Protein AF-A0A1A3HF58-F1 (afdb_monomer_lite)

Secondary structure (DSSP, 8-state):
-PPPPPPPPPHHHHHHHHHHHHHHHHHHHTTSS---HHHHHHHHHHHHHHHHHHT-------

Sequence (62 aa):
MAARPPTPMKRADVSASAAQLRLILDAVERGELEATATERARLEGAATTLDVLGGNANGTAG

Radius of gyration: 14.67 Å; chains: 1; bounding box: 44×26×31 Å

pLDDT: mean 86.63, std 15.56, range [36.22, 98.19]

Foldseek 3Di:
DDDDPDDDDDLVNLLVVLVVLVVVLVCCVVVVDDDDPVRSVVSVVSSVVSCVSSVVPPDPPD

Organism: Mycolicibacterium mucogenicum (NCBI:txid56689)

Structure (mmCIF, N/CA/C/O backbone):
data_AF-A0A1A3HF58-F1
#
_entry.id   AF-A0A1A3HF58-F1
#
loop_
_atom_site.group_PDB
_atom_site.id
_atom_site.type_symbol
_atom_site.label_atom_id
_atom_site.label_alt_id
_atom_site.label_comp_id
_atom_site.label_asym_id
_atom_site.label_entity_id
_atom_site.label_seq_id
_atom_site.pdbx_PDB_ins_code
_atom_site.Cartn_x
_atom_site.Cartn_y
_atom_site.Cartn_z
_atom_site.occupancy
_atom_site.B_iso_or_equiv
_atom_site.auth_seq_id
_atom_site.auth_comp_id
_atom_site.auth_asym_id
_atom_site.auth_atom_id
_atom_site.pdbx_PDB_model_num
ATOM 1 N N . MET A 1 1 ? 32.829 -12.373 11.428 1.00 59.94 1 MET A N 1
ATOM 2 C CA . MET A 1 1 ? 32.014 -12.703 10.238 1.00 59.94 1 MET A CA 1
ATOM 3 C C . MET A 1 1 ? 31.647 -11.395 9.555 1.00 59.94 1 MET A C 1
ATOM 5 O O . MET A 1 1 ? 31.005 -10.577 10.197 1.00 59.94 1 MET A O 1
ATOM 9 N N . ALA A 1 2 ? 32.113 -11.139 8.330 1.00 66.50 2 ALA A N 1
ATOM 10 C CA . ALA A 1 2 ? 31.707 -9.942 7.589 1.00 66.50 2 ALA A CA 1
ATOM 11 C C . ALA A 1 2 ? 30.290 -10.149 7.030 1.00 66.50 2 ALA A C 1
ATOM 13 O O . ALA A 1 2 ? 30.021 -11.188 6.425 1.00 66.50 2 ALA A O 1
ATOM 14 N N . ALA A 1 3 ? 29.386 -9.194 7.261 1.00 75.25 3 ALA A N 1
ATOM 15 C CA . ALA A 1 3 ? 28.042 -9.229 6.695 1.00 75.25 3 ALA A CA 1
ATOM 16 C C . ALA A 1 3 ? 28.139 -9.202 5.164 1.00 75.25 3 ALA A C 1
ATOM 18 O O . ALA A 1 3 ? 28.804 -8.338 4.590 1.00 75.25 3 ALA A O 1
ATOM 19 N N . ARG A 1 4 ? 27.500 -10.169 4.500 1.00 75.69 4 ARG A N 1
ATOM 20 C CA . ARG A 1 4 ? 27.423 -10.197 3.039 1.00 75.69 4 ARG A CA 1
ATOM 21 C C . ARG A 1 4 ? 26.691 -8.928 2.574 1.00 75.69 4 ARG A C 1
ATOM 23 O O . ARG A 1 4 ? 25.634 -8.629 3.134 1.00 75.69 4 ARG A O 1
ATOM 30 N N . PRO A 1 5 ? 27.223 -8.185 1.588 1.00 74.00 5 PRO A N 1
ATOM 31 C CA . PRO A 1 5 ? 26.566 -6.979 1.109 1.00 74.00 5 PRO A CA 1
ATOM 32 C C . PRO A 1 5 ? 25.156 -7.308 0.594 1.00 74.00 5 PRO A C 1
ATOM 34 O O . PRO A 1 5 ? 24.955 -8.394 0.029 1.00 74.00 5 PRO A O 1
ATOM 37 N N . PRO A 1 6 ? 24.176 -6.406 0.798 1.00 71.31 6 PRO A N 1
ATOM 38 C CA . PRO A 1 6 ? 22.826 -6.601 0.295 1.00 71.31 6 PRO A CA 1
ATOM 39 C C . PRO A 1 6 ? 22.881 -6.804 -1.217 1.00 71.31 6 PRO A C 1
ATOM 41 O O . PRO A 1 6 ? 23.616 -6.128 -1.938 1.00 71.31 6 PRO A O 1
ATOM 44 N N . THR A 1 7 ? 22.128 -7.792 -1.689 1.00 77.00 7 THR A N 1
ATOM 45 C CA . THR A 1 7 ? 22.087 -8.098 -3.121 1.00 77.00 7 THR A CA 1
ATOM 46 C C . THR 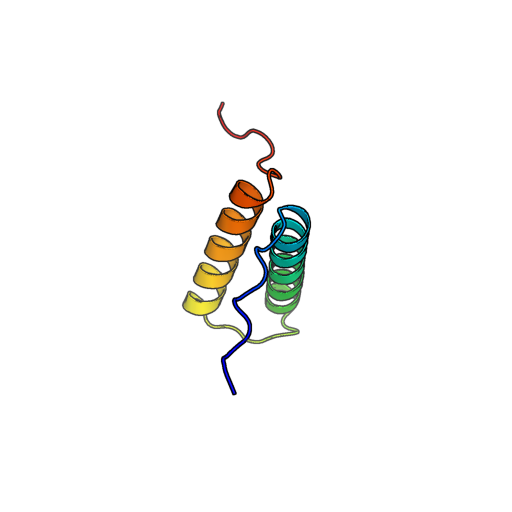A 1 7 ? 21.241 -7.008 -3.782 1.00 77.00 7 THR A C 1
ATOM 48 O O . THR A 1 7 ? 20.181 -6.695 -3.237 1.00 77.00 7 THR A O 1
ATOM 51 N N . PRO A 1 8 ? 21.674 -6.395 -4.899 1.00 79.94 8 PRO A N 1
ATOM 52 C CA . PRO A 1 8 ? 20.878 -5.361 -5.550 1.00 79.94 8 PRO A CA 1
ATOM 53 C C . PRO A 1 8 ? 19.524 -5.941 -5.976 1.00 79.94 8 PRO A C 1
ATOM 55 O O . PRO A 1 8 ? 19.478 -6.972 -6.652 1.00 79.94 8 PRO A O 1
ATOM 58 N N . MET A 1 9 ? 18.433 -5.289 -5.568 1.00 81.62 9 MET A N 1
ATOM 59 C CA . MET A 1 9 ? 17.080 -5.659 -5.989 1.00 81.62 9 MET A CA 1
ATOM 60 C C . MET A 1 9 ? 16.930 -5.449 -7.494 1.00 81.62 9 MET A C 1
ATOM 62 O O . MET A 1 9 ? 17.286 -4.395 -8.028 1.00 81.62 9 MET A O 1
ATOM 66 N N . LYS A 1 10 ? 16.384 -6.447 -8.188 1.00 89.19 10 LYS A N 1
ATOM 67 C CA . LYS A 1 10 ? 16.070 -6.335 -9.612 1.00 89.19 10 LYS A CA 1
ATOM 68 C C . LYS A 1 10 ? 14.742 -5.603 -9.776 1.00 89.19 10 LYS A C 1
ATOM 70 O O . LYS A 1 10 ? 13.868 -5.683 -8.921 1.00 89.19 10 LYS A O 1
ATOM 75 N N . ARG A 1 11 ? 14.534 -4.963 -10.932 1.00 87.88 11 ARG A N 1
ATOM 76 C CA . ARG A 1 11 ? 13.235 -4.344 -11.272 1.00 87.88 11 ARG A CA 1
ATOM 77 C C . ARG A 1 11 ? 12.066 -5.329 -11.168 1.00 87.88 11 ARG A C 1
ATOM 79 O O . ARG A 1 11 ? 10.997 -4.946 -10.722 1.00 87.88 11 ARG A O 1
ATOM 86 N N . ALA A 1 12 ? 12.293 -6.600 -11.506 1.00 87.19 12 ALA A N 1
ATOM 87 C CA . ALA A 1 12 ? 11.295 -7.653 -11.333 1.00 87.19 12 ALA A CA 1
ATOM 88 C C . ALA A 1 12 ? 10.886 -7.844 -9.858 1.00 87.19 12 ALA A C 1
ATOM 90 O O . ALA A 1 12 ? 9.702 -8.004 -9.575 1.00 87.19 12 ALA A O 1
ATOM 91 N N . ASP A 1 13 ? 11.839 -7.760 -8.923 1.00 90.62 13 ASP A N 1
ATOM 92 C CA . ASP A 1 13 ? 11.574 -7.864 -7.481 1.00 90.62 13 ASP A CA 1
ATOM 93 C C . ASP A 1 13 ? 10.777 -6.646 -6.978 1.00 90.62 13 ASP A C 1
ATOM 95 O O . ASP A 1 13 ? 9.887 -6.770 -6.135 1.00 90.62 13 ASP A O 1
ATOM 99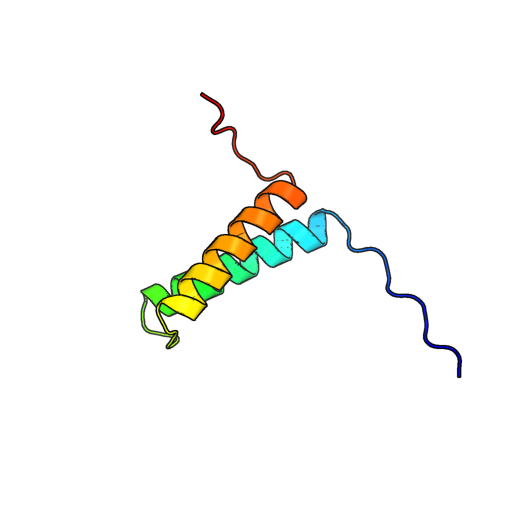 N N . VAL A 1 14 ? 11.055 -5.467 -7.544 1.00 91.25 14 VAL A N 1
ATOM 100 C CA . VAL A 1 14 ? 10.320 -4.225 -7.265 1.00 91.25 14 VAL A CA 1
ATOM 101 C C . VAL A 1 14 ? 8.870 -4.325 -7.748 1.00 91.25 14 VAL A C 1
ATOM 103 O O . VAL A 1 14 ? 7.951 -4.049 -6.977 1.00 91.25 14 VAL A O 1
ATOM 106 N N . SER A 1 15 ? 8.644 -4.787 -8.981 1.00 90.31 15 SER A N 1
ATOM 107 C CA . SER A 1 15 ? 7.292 -4.986 -9.522 1.00 90.31 15 SER A CA 1
ATOM 108 C C . SER A 1 15 ? 6.507 -6.047 -8.746 1.00 90.31 15 SER A C 1
ATOM 110 O O . SER A 1 15 ? 5.314 -5.870 -8.500 1.00 90.31 15 SER A O 1
ATOM 112 N N . ALA A 1 16 ? 7.167 -7.126 -8.311 1.00 92.56 16 ALA A N 1
ATOM 113 C CA . ALA A 1 16 ? 6.553 -8.130 -7.443 1.00 92.56 16 ALA A CA 1
ATOM 114 C C . ALA A 1 16 ? 6.134 -7.530 -6.090 1.00 92.56 16 ALA A C 1
ATOM 116 O O . ALA A 1 16 ? 5.021 -7.775 -5.626 1.00 92.56 16 ALA A O 1
ATOM 117 N N . SER A 1 17 ? 6.979 -6.681 -5.501 1.00 93.94 17 SER A N 1
ATOM 118 C CA . SER A 1 17 ? 6.665 -5.988 -4.247 1.00 93.94 17 SER A CA 1
ATOM 119 C C . SER A 1 17 ? 5.476 -5.028 -4.408 1.00 93.94 17 SER A C 1
ATOM 121 O O . SER A 1 17 ? 4.592 -4.997 -3.553 1.00 93.94 17 SER A O 1
ATOM 123 N N . ALA A 1 18 ? 5.390 -4.297 -5.527 1.00 94.94 18 ALA A N 1
ATOM 124 C CA . ALA A 1 18 ? 4.233 -3.449 -5.836 1.00 94.94 18 ALA A CA 1
ATOM 125 C C . ALA A 1 18 ? 2.932 -4.267 -5.930 1.00 94.94 18 ALA A C 1
ATOM 127 O O . ALA A 1 18 ? 1.903 -3.881 -5.375 1.00 94.94 18 ALA A O 1
ATOM 128 N N . ALA A 1 19 ? 2.981 -5.430 -6.589 1.00 94.44 19 ALA A N 1
ATOM 129 C CA . ALA A 1 19 ? 1.840 -6.337 -6.685 1.00 94.44 19 ALA A CA 1
ATOM 130 C C . ALA A 1 19 ? 1.409 -6.875 -5.309 1.00 94.44 19 ALA A C 1
ATOM 132 O O . ALA A 1 19 ? 0.216 -6.923 -5.020 1.00 94.44 19 ALA A O 1
ATOM 133 N N . GLN A 1 20 ? 2.358 -7.217 -4.434 1.00 97.06 20 GLN A N 1
ATOM 134 C CA . GLN A 1 20 ? 2.051 -7.654 -3.069 1.00 97.06 20 GLN A CA 1
ATOM 135 C C . GLN A 1 20 ? 1.364 -6.559 -2.248 1.00 97.06 20 GLN A C 1
ATOM 137 O O . GLN A 1 20 ? 0.383 -6.842 -1.564 1.00 97.06 20 GLN A O 1
ATOM 142 N N . LEU A 1 21 ? 1.822 -5.306 -2.343 1.00 96.94 21 LEU A N 1
ATOM 143 C CA . LEU A 1 21 ? 1.169 -4.190 -1.650 1.00 96.94 21 LEU A CA 1
ATOM 144 C C . LEU A 1 21 ? -0.271 -3.976 -2.129 1.00 96.94 21 LEU A C 1
ATOM 146 O O . LEU A 1 21 ? -1.144 -3.696 -1.312 1.00 96.94 21 LEU A O 1
ATOM 150 N N . ARG A 1 22 ? -0.543 -4.166 -3.425 1.00 96.12 22 ARG A N 1
ATOM 151 C CA . ARG A 1 22 ? -1.912 -4.107 -3.963 1.00 96.12 22 ARG A CA 1
ATOM 152 C C . ARG A 1 22 ? -2.812 -5.203 -3.396 1.00 96.12 22 ARG A C 1
ATOM 154 O O . ARG A 1 22 ? -3.957 -4.918 -3.077 1.00 96.12 22 ARG A O 1
ATOM 161 N N . LEU A 1 23 ? -2.298 -6.421 -3.220 1.00 97.88 23 LEU A N 1
ATOM 162 C CA . LEU A 1 23 ? -3.054 -7.507 -2.582 1.00 97.88 23 LEU A CA 1
ATOM 163 C C . LEU A 1 23 ? -3.373 -7.197 -1.113 1.00 97.88 23 LEU A C 1
AT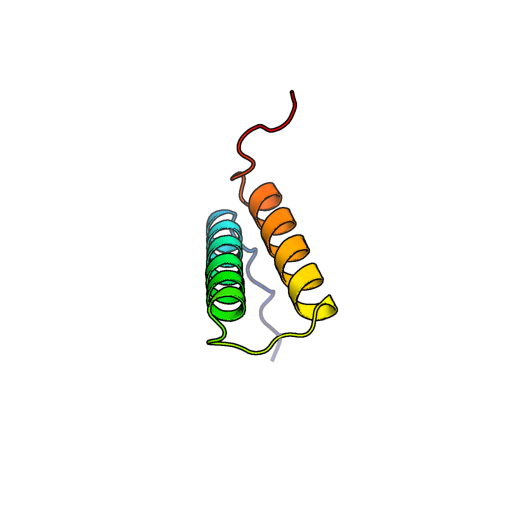OM 165 O O . LEU A 1 23 ? -4.464 -7.503 -0.642 1.00 97.88 23 LEU A O 1
ATOM 169 N N . ILE A 1 24 ? -2.442 -6.563 -0.393 1.00 97.19 24 ILE A N 1
ATOM 170 C CA . ILE A 1 24 ? -2.676 -6.127 0.990 1.00 97.19 24 ILE A CA 1
ATOM 171 C C . ILE A 1 24 ? -3.755 -5.041 1.031 1.00 97.19 24 ILE A C 1
ATOM 173 O O . ILE A 1 24 ? -4.667 -5.123 1.847 1.00 97.19 24 ILE A O 1
ATOM 177 N N . LEU A 1 25 ? -3.675 -4.044 0.146 1.00 97.62 25 LEU A N 1
ATOM 178 C CA . LEU A 1 25 ? -4.678 -2.979 0.052 1.00 97.62 25 LEU A CA 1
ATOM 179 C C . LEU A 1 25 ? -6.071 -3.522 -0.283 1.00 97.62 25 LEU A C 1
ATOM 181 O O . LEU A 1 25 ? -7.048 -3.087 0.318 1.00 97.62 25 LEU A O 1
ATOM 185 N N . ASP A 1 26 ? -6.156 -4.505 -1.177 1.00 97.88 26 ASP A N 1
ATOM 186 C CA . ASP A 1 26 ? -7.407 -5.185 -1.513 1.00 97.88 26 ASP A CA 1
ATOM 187 C C . ASP A 1 26 ? -7.987 -5.962 -0.316 1.00 97.88 26 ASP A C 1
ATOM 189 O O . ASP A 1 26 ? -9.181 -5.882 -0.036 1.00 97.88 26 ASP A O 1
ATOM 193 N N . ALA A 1 27 ? -7.148 -6.656 0.459 1.00 98.00 27 ALA A N 1
ATOM 194 C CA . ALA A 1 27 ? -7.583 -7.308 1.695 1.00 98.00 27 ALA A CA 1
ATOM 195 C C . ALA A 1 27 ? -8.059 -6.296 2.758 1.00 98.00 27 ALA A C 1
ATOM 197 O O . ALA A 1 27 ? -9.033 -6.561 3.463 1.00 98.00 27 ALA A O 1
ATOM 198 N N . VAL A 1 28 ? -7.429 -5.118 2.846 1.00 97.19 28 VAL A N 1
ATOM 199 C CA . VAL A 1 28 ? -7.905 -4.015 3.701 1.00 97.19 28 VAL A CA 1
ATOM 200 C C . VAL A 1 28 ? -9.268 -3.507 3.230 1.00 97.19 28 VAL A C 1
ATOM 202 O O . VAL A 1 28 ? -10.167 -3.298 4.040 1.00 97.19 28 VAL A O 1
ATOM 205 N N . GLU A 1 29 ? -9.456 -3.334 1.923 1.00 96.56 29 GLU A N 1
ATOM 206 C CA . GLU A 1 29 ? -10.721 -2.868 1.347 1.00 96.56 29 GLU A CA 1
ATOM 207 C C . GLU A 1 29 ? -11.869 -3.864 1.541 1.00 96.56 29 GLU A C 1
ATOM 209 O O . GLU A 1 29 ? -12.997 -3.457 1.820 1.00 96.56 29 GLU A O 1
ATOM 214 N N . ARG A 1 30 ? -11.573 -5.166 1.484 1.00 97.56 30 ARG A N 1
ATOM 215 C CA . ARG A 1 30 ? -12.526 -6.244 1.789 1.00 97.56 30 ARG A CA 1
ATOM 216 C C . ARG A 1 30 ? -12.802 -6.422 3.288 1.00 97.56 30 ARG A C 1
ATOM 218 O O . ARG A 1 30 ? -13.659 -7.225 3.647 1.00 97.56 30 ARG A O 1
ATOM 225 N N . GLY A 1 31 ? -12.104 -5.692 4.162 1.00 97.38 31 GLY A N 1
ATOM 226 C CA . GLY A 1 31 ? -12.223 -5.828 5.617 1.00 97.38 31 GLY A CA 1
ATOM 227 C C . GLY A 1 31 ? -11.601 -7.114 6.172 1.00 97.38 31 GLY A C 1
ATOM 228 O O . GLY A 1 31 ? -11.888 -7.499 7.301 1.00 97.38 31 GLY A O 1
ATOM 229 N N . GLU A 1 32 ? -10.756 -7.787 5.388 1.00 98.19 32 GLU A N 1
ATOM 230 C CA . GLU A 1 32 ? -10.009 -8.981 5.804 1.00 98.19 32 GLU A CA 1
ATOM 231 C C . GLU A 1 32 ? -8.784 -8.609 6.653 1.00 98.19 32 GLU A C 1
ATOM 233 O O . GLU A 1 32 ? -8.314 -9.418 7.453 1.00 98.19 32 GLU A O 1
ATOM 238 N N . LEU A 1 33 ? -8.277 -7.381 6.487 1.00 97.56 33 LEU A N 1
ATOM 239 C CA . LEU A 1 33 ? -7.205 -6.789 7.283 1.00 97.56 33 LEU A CA 1
ATOM 240 C C . LEU A 1 33 ? -7.631 -5.416 7.810 1.00 97.56 33 LEU A C 1
ATOM 242 O O . LEU A 1 33 ? -8.120 -4.576 7.058 1.00 97.56 33 LEU A O 1
ATOM 246 N N . GLU A 1 34 ? -7.387 -5.155 9.092 1.00 97.00 34 GLU A N 1
ATOM 247 C CA . GLU A 1 34 ? -7.540 -3.810 9.646 1.00 97.00 34 GLU A CA 1
ATOM 248 C C . GLU A 1 34 ? -6.305 -2.959 9.342 1.00 97.00 34 GLU A C 1
ATOM 250 O O . GLU A 1 34 ? -5.165 -3.382 9.541 1.00 97.00 34 GLU A O 1
ATOM 255 N N . ALA A 1 35 ? -6.540 -1.731 8.888 1.00 96.88 35 ALA A N 1
ATOM 256 C CA . ALA A 1 35 ? -5.518 -0.709 8.748 1.00 96.88 35 ALA A CA 1
ATOM 257 C C . ALA A 1 35 ? -6.131 0.663 9.028 1.00 96.88 35 ALA A C 1
ATOM 259 O O . ALA A 1 35 ? -7.257 0.965 8.623 1.00 96.88 35 ALA A O 1
ATOM 260 N N . THR A 1 36 ? -5.374 1.525 9.692 1.00 97.69 36 THR A N 1
ATOM 261 C CA . THR A 1 36 ? -5.739 2.934 9.835 1.00 97.69 36 THR A CA 1
ATOM 262 C C . THR A 1 36 ? -5.683 3.648 8.482 1.00 97.69 36 THR A C 1
ATOM 264 O O . THR A 1 36 ? -4.971 3.241 7.559 1.00 97.69 36 THR A O 1
ATOM 267 N N . ALA A 1 37 ? -6.365 4.792 8.375 1.00 96.12 37 ALA A N 1
ATOM 268 C CA . ALA A 1 37 ? -6.296 5.638 7.180 1.00 96.12 37 ALA A CA 1
ATOM 269 C C . ALA A 1 37 ? -4.850 6.048 6.828 1.00 96.12 37 ALA A C 1
ATOM 271 O O . ALA A 1 37 ? -4.483 6.116 5.657 1.00 96.12 37 ALA A O 1
ATOM 272 N N . THR A 1 38 ? -4.005 6.283 7.839 1.00 97.44 38 THR A N 1
ATOM 273 C CA . THR A 1 38 ? -2.592 6.629 7.638 1.00 97.44 38 THR A CA 1
ATOM 274 C C . THR A 1 38 ? -1.775 5.452 7.108 1.00 97.44 38 THR A C 1
ATOM 276 O O . THR A 1 38 ? -0.922 5.648 6.244 1.00 97.44 38 THR A O 1
ATOM 279 N N . GLU A 1 39 ? -2.012 4.235 7.598 1.00 97.81 39 GLU A N 1
ATOM 280 C CA . GLU A 1 39 ? -1.342 3.033 7.088 1.00 97.81 39 GLU A CA 1
ATOM 281 C C . GLU A 1 39 ? -1.752 2.744 5.648 1.00 97.81 39 GLU A C 1
ATOM 283 O O . GLU A 1 39 ? -0.881 2.529 4.807 1.00 97.81 39 GLU A O 1
ATOM 288 N N . ARG A 1 40 ? -3.049 2.853 5.340 1.00 96.75 40 ARG A N 1
ATOM 289 C CA . ARG A 1 40 ? -3.561 2.713 3.974 1.00 96.75 40 ARG A CA 1
ATOM 290 C C . ARG A 1 40 ? -2.890 3.705 3.019 1.00 96.75 40 ARG A C 1
ATOM 292 O O . ARG A 1 40 ? -2.313 3.285 2.021 1.00 96.75 40 ARG A O 1
ATOM 299 N N . ALA A 1 41 ? -2.849 4.991 3.373 1.00 96.88 41 ALA A N 1
ATOM 300 C CA . ALA A 1 41 ? -2.201 6.013 2.548 1.00 96.88 41 ALA A CA 1
ATOM 301 C C . ALA A 1 41 ? -0.698 5.742 2.325 1.00 96.88 41 ALA A C 1
ATOM 303 O O . ALA A 1 41 ? -0.171 5.963 1.234 1.00 96.88 41 ALA A O 1
ATOM 304 N N . ARG A 1 42 ? 0.012 5.232 3.343 1.00 97.62 42 ARG A N 1
ATOM 305 C CA . ARG A 1 42 ? 1.426 4.839 3.204 1.00 97.62 42 ARG A CA 1
ATOM 306 C C . ARG A 1 42 ? 1.600 3.652 2.259 1.00 97.62 42 ARG A C 1
ATOM 308 O O . ARG A 1 42 ? 2.516 3.676 1.440 1.00 97.62 42 ARG A O 1
ATOM 315 N N . LEU A 1 43 ? 0.742 2.639 2.360 1.00 97.00 43 LEU A N 1
ATOM 316 C CA . LEU A 1 43 ? 0.766 1.462 1.487 1.00 97.00 43 LEU A CA 1
ATOM 317 C C . LEU A 1 43 ? 0.454 1.837 0.029 1.00 97.00 43 LEU A C 1
ATOM 319 O O . LEU A 1 43 ? 1.162 1.392 -0.871 1.00 97.00 43 LEU A O 1
ATOM 323 N N . GLU A 1 44 ? -0.531 2.708 -0.204 1.00 96.56 44 GLU A N 1
ATOM 324 C CA . GLU A 1 44 ? -0.880 3.235 -1.535 1.00 96.56 44 GLU A CA 1
ATOM 325 C C . GLU A 1 44 ? 0.278 4.032 -2.156 1.00 96.56 44 GLU A C 1
ATOM 327 O O . GLU A 1 44 ? 0.662 3.804 -3.310 1.00 96.56 44 GLU A O 1
ATOM 332 N N . GLY A 1 45 ? 0.898 4.924 -1.377 1.00 96.56 45 GLY A N 1
ATOM 333 C CA . GLY A 1 45 ? 2.068 5.686 -1.818 1.00 96.56 45 GLY A CA 1
ATOM 334 C C . GLY A 1 45 ? 3.275 4.794 -2.128 1.00 96.56 45 GLY A C 1
ATOM 335 O O . GLY A 1 45 ? 3.967 5.000 -3.131 1.00 96.56 45 GLY A O 1
ATOM 336 N N . ALA A 1 46 ? 3.509 3.766 -1.307 1.00 96.38 46 ALA A N 1
ATOM 337 C CA . ALA A 1 46 ? 4.571 2.792 -1.529 1.00 96.38 46 ALA A CA 1
ATOM 338 C C . ALA A 1 46 ? 4.324 1.958 -2.796 1.00 96.38 46 ALA A C 1
ATOM 340 O O . ALA A 1 46 ? 5.230 1.843 -3.619 1.00 96.38 46 ALA A O 1
ATOM 341 N N . ALA A 1 47 ? 3.106 1.443 -3.000 1.00 95.31 47 ALA A N 1
ATOM 342 C CA . ALA A 1 47 ? 2.746 0.692 -4.203 1.00 95.31 47 ALA A CA 1
ATOM 343 C C . ALA A 1 47 ? 2.976 1.529 -5.469 1.00 95.31 47 ALA A C 1
ATOM 345 O O . ALA A 1 47 ? 3.680 1.088 -6.374 1.00 95.31 47 ALA A O 1
ATOM 346 N N . THR A 1 48 ? 2.499 2.778 -5.467 1.00 94.31 48 THR A N 1
ATOM 347 C CA . THR A 1 48 ? 2.683 3.725 -6.579 1.00 94.31 48 THR A CA 1
ATOM 348 C C . THR A 1 48 ? 4.162 3.969 -6.881 1.00 94.31 48 THR A C 1
ATOM 350 O O . THR A 1 48 ? 4.591 3.918 -8.033 1.00 94.31 48 THR A O 1
ATOM 353 N N . THR A 1 49 ? 4.972 4.197 -5.844 1.00 94.88 49 THR A N 1
ATOM 354 C CA . THR A 1 49 ? 6.416 4.423 -6.006 1.00 94.88 49 THR A CA 1
ATOM 355 C C . THR A 1 49 ? 7.107 3.191 -6.590 1.00 94.88 49 THR A C 1
ATOM 357 O O . THR A 1 49 ? 7.931 3.312 -7.497 1.00 94.88 49 THR A O 1
ATOM 360 N N . LEU A 1 50 ? 6.763 1.995 -6.107 1.00 93.19 50 LEU A N 1
ATOM 361 C CA . LEU A 1 50 ? 7.343 0.751 -6.606 1.00 93.19 50 LEU A CA 1
ATOM 362 C C . LEU A 1 50 ? 6.889 0.438 -8.035 1.00 93.19 50 LEU A C 1
ATOM 364 O O . LEU A 1 50 ? 7.699 -0.049 -8.812 1.00 93.19 50 LEU A O 1
ATOM 368 N N . ASP A 1 51 ? 5.664 0.773 -8.437 1.00 90.75 51 ASP A N 1
ATOM 369 C CA . ASP A 1 51 ? 5.249 0.637 -9.837 1.00 90.75 51 ASP A CA 1
ATOM 370 C C . ASP A 1 51 ? 6.081 1.512 -10.774 1.00 90.75 51 ASP A C 1
ATOM 372 O O . ASP A 1 51 ? 6.530 1.041 -11.823 1.00 90.75 51 ASP A O 1
ATOM 376 N N . VAL A 1 52 ? 6.339 2.764 -10.383 1.00 90.88 52 VAL A N 1
ATOM 377 C CA . VAL A 1 52 ? 7.205 3.673 -11.147 1.00 90.88 52 VAL A CA 1
ATOM 378 C C . VAL A 1 52 ? 8.621 3.103 -11.249 1.00 90.88 52 VAL A C 1
ATOM 380 O O . VAL A 1 52 ? 9.182 3.028 -12.342 1.00 90.88 52 VAL A O 1
ATOM 383 N N . LEU A 1 53 ? 9.190 2.637 -10.133 1.00 89.69 53 LEU A N 1
ATOM 384 C CA . LEU A 1 53 ? 10.537 2.055 -10.097 1.00 89.69 53 LEU A CA 1
ATOM 385 C C . LEU A 1 53 ? 10.637 0.713 -10.848 1.00 89.69 53 LEU A C 1
ATOM 387 O O . LEU A 1 53 ? 11.678 0.402 -11.434 1.00 89.69 53 LEU A O 1
ATOM 391 N N . GLY A 1 54 ? 9.560 -0.073 -10.845 1.00 86.81 54 GLY A N 1
ATOM 392 C CA . GLY A 1 54 ? 9.429 -1.351 -11.543 1.00 86.81 54 GLY A CA 1
ATOM 393 C C . GLY A 1 54 ? 9.212 -1.213 -13.052 1.00 86.81 54 GLY A C 1
ATOM 394 O O . GLY A 1 54 ? 9.364 -2.192 -13.781 1.00 86.81 54 GLY A O 1
ATOM 395 N N . GLY A 1 55 ? 8.920 -0.001 -13.539 1.00 80.81 55 GLY A N 1
ATOM 396 C CA . GLY A 1 55 ? 8.640 0.270 -14.952 1.00 80.81 55 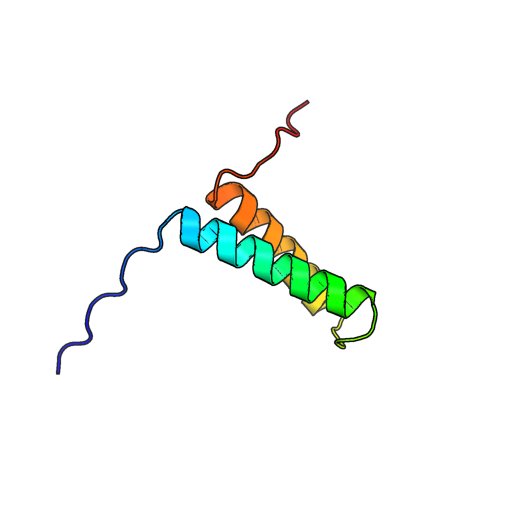GLY A CA 1
ATOM 397 C C . GLY A 1 55 ? 7.196 -0.023 -15.370 1.00 80.81 55 GLY A C 1
ATOM 398 O O . GLY A 1 55 ? 6.918 -0.090 -16.562 1.00 80.81 55 GLY A O 1
ATOM 399 N 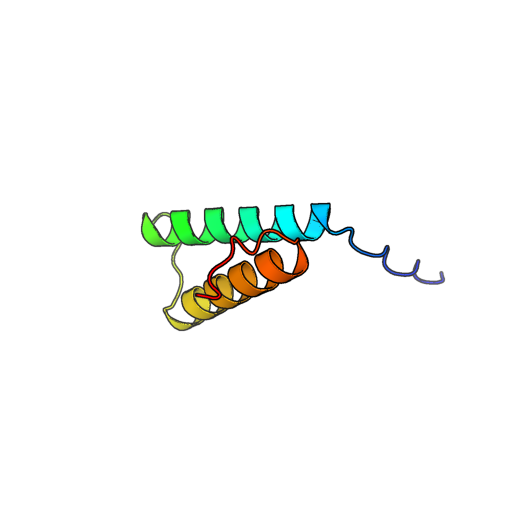N . ASN A 1 56 ? 6.284 -0.170 -14.407 1.00 65.38 56 ASN A N 1
ATOM 400 C CA . ASN A 1 56 ? 4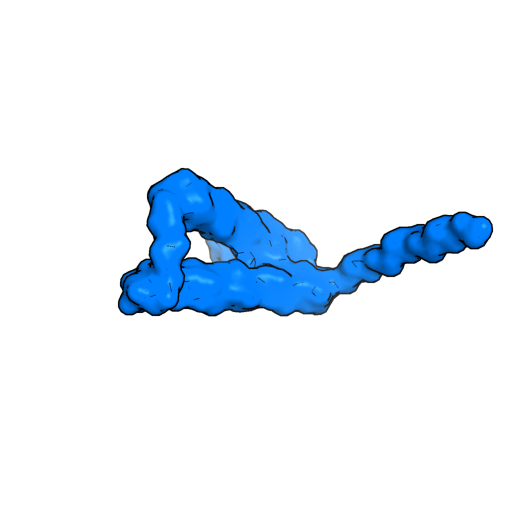.855 -0.412 -14.619 1.00 65.38 56 ASN A CA 1
ATOM 401 C C . ASN A 1 56 ? 4.030 0.883 -14.644 1.00 65.38 56 ASN A C 1
ATOM 403 O O . ASN A 1 56 ? 2.807 0.828 -14.516 1.00 65.38 56 ASN A O 1
ATOM 407 N N . ALA A 1 57 ? 4.674 2.046 -14.780 1.00 60.84 57 ALA A N 1
ATOM 408 C CA . ALA A 1 57 ? 3.984 3.308 -15.001 1.00 60.84 57 ALA A CA 1
ATOM 409 C C . ALA A 1 57 ? 3.235 3.233 -16.340 1.00 60.84 57 ALA A C 1
ATOM 411 O O . ALA A 1 57 ? 3.766 3.592 -17.390 1.00 60.84 57 ALA A O 1
ATOM 412 N N . ASN A 1 58 ? 2.006 2.716 -16.312 1.00 50.94 58 ASN A N 1
ATOM 413 C CA . ASN A 1 58 ? 1.081 2.880 -17.415 1.00 50.94 58 ASN A CA 1
ATOM 414 C C . ASN A 1 58 ? 0.926 4.390 -17.603 1.00 50.94 58 ASN A C 1
ATOM 416 O O . ASN A 1 58 ? 0.625 5.096 -16.642 1.00 50.94 58 ASN A O 1
ATOM 420 N N . GLY A 1 59 ? 1.251 4.885 -18.794 1.00 49.94 59 GLY A N 1
ATOM 421 C CA . GLY A 1 59 ? 1.391 6.309 -19.059 1.00 49.94 59 GLY A CA 1
ATOM 422 C C . GLY A 1 59 ? 0.134 7.096 -18.698 1.00 49.94 59 GLY A C 1
ATOM 423 O O . GLY A 1 59 ? -0.805 7.167 -19.477 1.00 49.94 59 GLY A O 1
ATOM 424 N N . THR A 1 60 ? 0.151 7.749 -17.542 1.00 50.19 60 THR A N 1
ATOM 425 C CA . THR A 1 60 ? -0.660 8.933 -17.246 1.00 50.19 60 THR A CA 1
ATOM 426 C C . THR A 1 60 ? 0.276 10.127 -17.145 1.00 50.19 60 THR A C 1
ATOM 428 O O . THR A 1 60 ? 0.496 10.701 -16.085 1.00 50.19 60 THR A O 1
ATOM 431 N N . ALA A 1 61 ? 0.877 10.452 -18.285 1.00 43.53 61 ALA A N 1
ATOM 432 C CA . ALA A 1 61 ? 1.247 11.813 -18.629 1.00 43.53 61 ALA A CA 1
ATOM 433 C C . ALA A 1 61 ? 0.474 12.125 -19.915 1.00 43.53 61 ALA A C 1
ATOM 435 O O . ALA A 1 61 ? 0.939 11.839 -21.018 1.00 43.53 61 ALA A O 1
ATOM 436 N N . GLY A 1 62 ? -0.765 12.573 -19.728 1.00 36.22 62 GLY A N 1
ATOM 437 C CA . GLY A 1 62 ? -1.556 13.294 -20.718 1.00 36.22 62 GLY A CA 1
ATOM 438 C C . GLY A 1 62 ? -1.690 14.729 -20.247 1.00 36.22 62 GLY A C 1
ATOM 439 O O . GLY A 1 62 ? -1.809 14.905 -19.012 1.00 36.22 62 GLY A O 1
#